Protein AF-A0A960UP20-F1 (afdb_monomer_lite)

Secondary structure (DSSP, 8-state):
-HHHHHHTS-EEE-SSSEEEEETTTTEEEEE----GGG-STTHHHHHHHHHHHHHTT-S-HHHHHHHHHHHHHHHHHT---TTSTTHHHHHHHHHHHHT-

Foldseek 3Di:
DVPCLVVVHWDWADDLKIKIAHNVVRDIDIRNNRDCLCVDPPSVVQLVVQLVVLVVVDPDSVVSNVVSVVLSSQLPVVPDRVVDPCSVVSSVVSVVVVVD

Radius of gyration: 13.84 Å; chains: 1; bounding box: 38×24×34 Å

Structure (mmCIF, N/CA/C/O backbone):
data_AF-A0A960UP20-F1
#
_entry.id   AF-A0A960UP20-F1
#
loop_
_atom_site.group_PDB
_atom_site.id
_atom_site.type_symbol
_atom_site.label_atom_id
_atom_site.label_alt_id
_atom_site.label_comp_id
_atom_site.label_asym_id
_atom_site.label_entity_id
_atom_site.label_seq_id
_atom_site.pdbx_PDB_ins_code
_atom_site.Cartn_x
_atom_site.Cartn_y
_atom_site.Cartn_z
_atom_site.occupancy
_atom_site.B_iso_or_equiv
_atom_site.auth_seq_id
_atom_site.auth_comp_id
_atom_site.auth_asym_id
_atom_site.auth_atom_id
_atom_site.pdbx_PDB_model_num
ATOM 1 N N . MET A 1 1 ? -11.183 12.620 5.826 1.00 58.38 1 MET A N 1
ATOM 2 C CA . MET A 1 1 ? -11.587 11.897 7.054 1.00 58.38 1 MET A CA 1
ATOM 3 C C . MET A 1 1 ? -12.992 11.316 6.965 1.00 58.38 1 MET A C 1
ATOM 5 O O . MET A 1 1 ? -13.153 10.181 7.382 1.00 58.38 1 MET A O 1
ATOM 9 N N . ASP A 1 2 ? -13.970 12.033 6.392 1.00 78.19 2 ASP A N 1
ATOM 10 C CA . ASP A 1 2 ? -15.385 11.617 6.397 1.00 78.19 2 ASP A CA 1
ATOM 11 C C . ASP A 1 2 ? -15.632 10.172 5.915 1.00 78.19 2 ASP A C 1
ATOM 13 O O . ASP A 1 2 ? -16.300 9.409 6.601 1.00 78.19 2 ASP A O 1
ATOM 17 N N . LEU A 1 3 ? -15.020 9.740 4.804 1.00 85.00 3 LEU A N 1
ATOM 18 C CA . LEU A 1 3 ? -15.257 8.394 4.263 1.00 85.00 3 LEU A CA 1
ATOM 19 C C . LEU A 1 3 ? -14.765 7.261 5.183 1.00 85.00 3 LEU A C 1
ATOM 21 O O . LEU A 1 3 ? -15.532 6.355 5.491 1.00 85.00 3 LEU A O 1
ATOM 25 N N . ALA A 1 4 ? -13.508 7.315 5.636 1.00 86.50 4 ALA A N 1
ATOM 26 C CA . ALA A 1 4 ? -12.919 6.276 6.486 1.00 86.50 4 ALA A CA 1
ATOM 27 C C . ALA A 1 4 ? -13.667 6.156 7.822 1.00 86.50 4 ALA A C 1
ATOM 29 O O . ALA A 1 4 ? -13.974 5.055 8.275 1.00 86.50 4 ALA A O 1
ATOM 30 N N . THR A 1 5 ? -14.015 7.294 8.434 1.00 87.06 5 THR A N 1
ATOM 31 C CA . THR A 1 5 ? -14.784 7.316 9.684 1.00 87.06 5 THR A C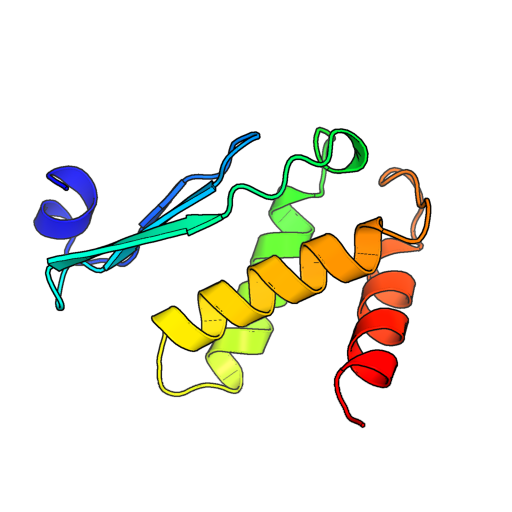A 1
ATOM 32 C C . THR A 1 5 ? -16.202 6.791 9.477 1.00 87.06 5 THR A C 1
ATOM 34 O O . THR A 1 5 ? -16.682 6.016 10.298 1.00 87.06 5 THR A O 1
ATOM 37 N N . ARG A 1 6 ? -16.874 7.148 8.377 1.00 90.94 6 ARG A N 1
ATOM 38 C CA . ARG A 1 6 ? -18.232 6.658 8.091 1.00 90.94 6 ARG A CA 1
ATOM 39 C C . ARG A 1 6 ? -18.279 5.159 7.820 1.00 90.94 6 ARG A C 1
ATOM 41 O O . ARG A 1 6 ? -19.229 4.508 8.236 1.00 90.94 6 ARG A O 1
ATOM 48 N N . LEU A 1 7 ? -17.272 4.626 7.132 1.00 93.50 7 LEU A N 1
ATOM 49 C CA . LEU A 1 7 ? -17.195 3.206 6.789 1.00 93.50 7 LEU A CA 1
ATOM 50 C C . LEU A 1 7 ? -16.519 2.351 7.868 1.00 93.50 7 LEU A C 1
ATOM 52 O O . LEU A 1 7 ? -16.501 1.132 7.732 1.00 93.50 7 LEU A O 1
ATOM 56 N N . GLN A 1 8 ? -15.974 2.972 8.923 1.00 94.31 8 GLN A N 1
ATOM 57 C CA . GLN A 1 8 ? -15.228 2.293 9.990 1.00 94.31 8 GLN A CA 1
ATOM 58 C C . GLN A 1 8 ? -14.135 1.366 9.428 1.00 94.31 8 GLN A C 1
ATOM 60 O O . GLN A 1 8 ? -13.953 0.240 9.885 1.00 94.31 8 GLN A O 1
ATOM 65 N N . CYS A 1 9 ? -13.410 1.835 8.409 1.00 94.81 9 CYS A N 1
ATOM 66 C CA . CYS A 1 9 ? -12.350 1.070 7.760 1.00 94.81 9 CYS A CA 1
ATOM 67 C C . CYS A 1 9 ? -11.128 1.933 7.432 1.00 94.81 9 CYS A C 1
ATOM 69 O O . CYS A 1 9 ? -11.226 3.149 7.240 1.00 94.81 9 CYS A O 1
ATOM 71 N N . HIS A 1 10 ? -9.961 1.292 7.347 1.00 94.81 10 HIS A N 1
ATOM 72 C CA . HIS A 1 10 ? -8.779 1.949 6.805 1.00 94.81 10 HIS A CA 1
ATOM 73 C C . HIS A 1 10 ? -8.980 2.222 5.314 1.00 94.81 10 HIS A C 1
ATOM 75 O O . HIS A 1 10 ? -9.451 1.359 4.574 1.00 94.81 10 HIS A O 1
ATOM 81 N N . VAL A 1 11 ? -8.587 3.415 4.869 1.00 95.69 11 VAL A N 1
ATOM 82 C CA . VAL A 1 11 ? -8.675 3.807 3.457 1.00 95.69 11 VAL A CA 1
ATOM 83 C C . VAL A 1 11 ? -7.293 4.193 2.963 1.00 95.69 11 VAL A C 1
ATOM 85 O O . VAL A 1 11 ? -6.689 5.120 3.496 1.00 95.69 11 VAL A O 1
ATOM 88 N N . LEU A 1 12 ? -6.805 3.500 1.935 1.00 95.44 12 LEU A N 1
ATOM 89 C CA . LEU A 1 12 ? -5.588 3.857 1.213 1.00 95.44 12 LEU A CA 1
ATOM 90 C C . LEU A 1 12 ? -5.968 4.449 -0.149 1.00 95.44 12 LEU A C 1
ATOM 92 O O . LEU A 1 12 ? -6.339 3.730 -1.076 1.00 95.44 12 LEU A O 1
ATOM 96 N N . TYR A 1 13 ? -5.881 5.770 -0.270 1.00 94.31 13 TYR A N 1
ATOM 97 C CA . TYR A 1 13 ? -6.040 6.474 -1.536 1.00 94.31 13 TYR A CA 1
ATOM 98 C C . TYR A 1 13 ? -4.741 6.402 -2.328 1.00 94.31 13 TYR A C 1
ATOM 100 O O . TYR A 1 13 ? -3.748 7.022 -1.949 1.00 94.31 13 TYR A O 1
ATOM 108 N N . LYS A 1 14 ? -4.764 5.675 -3.446 1.00 91.31 14 LYS A N 1
ATOM 109 C CA . LYS A 1 14 ? -3.657 5.662 -4.402 1.00 91.31 14 LYS A CA 1
ATOM 110 C C . LYS A 1 14 ? -3.702 6.877 -5.319 1.00 91.31 14 LYS A C 1
ATOM 112 O O . LYS A 1 14 ? -4.726 7.155 -5.939 1.00 91.31 14 LYS A O 1
ATOM 117 N N . SER A 1 15 ? -2.558 7.530 -5.452 1.00 90.94 15 SER A N 1
ATOM 118 C CA . SER A 1 15 ? -2.269 8.557 -6.455 1.00 90.94 15 SER A CA 1
ATOM 119 C C . SER A 1 15 ? -0.744 8.685 -6.589 1.00 90.94 15 SER A C 1
ATOM 121 O O . SER A 1 15 ? -0.007 7.906 -5.982 1.00 90.94 15 SER A O 1
ATOM 123 N N . SER A 1 16 ? -0.258 9.679 -7.335 1.00 88.50 16 SER A N 1
ATOM 124 C CA . SER A 1 16 ? 1.162 10.067 -7.341 1.00 88.50 16 SER A CA 1
ATOM 125 C C . SER A 1 16 ? 1.694 10.392 -5.938 1.00 88.50 16 SER A C 1
ATOM 127 O O . SER A 1 16 ? 2.879 10.216 -5.674 1.00 88.50 16 SER A O 1
ATOM 129 N N . ILE A 1 17 ? 0.805 10.822 -5.039 1.00 90.88 17 ILE A N 1
ATOM 130 C CA . ILE A 1 17 ? 1.014 10.898 -3.593 1.00 90.88 17 ILE A CA 1
ATOM 131 C C . ILE A 1 17 ? -0.102 10.086 -2.945 1.00 90.88 17 ILE A C 1
ATOM 133 O O . ILE A 1 17 ? -1.276 10.452 -3.045 1.00 90.88 17 ILE A O 1
ATOM 137 N N . SER A 1 18 ? 0.250 8.977 -2.302 1.00 93.94 18 SER A N 1
ATOM 138 C CA . SER A 1 18 ? -0.749 8.110 -1.673 1.00 93.94 18 SER A CA 1
ATOM 139 C C . SER A 1 18 ? -1.050 8.559 -0.244 1.00 93.94 18 SER A C 1
ATOM 141 O O . SER A 1 18 ? -0.172 9.065 0.456 1.00 93.94 18 SER A O 1
ATOM 143 N N . ILE A 1 19 ? -2.298 8.384 0.192 1.00 95.56 19 ILE A N 1
ATOM 144 C CA . ILE A 1 19 ? -2.764 8.802 1.522 1.00 95.56 19 ILE A CA 1
ATOM 145 C C . ILE A 1 19 ? -3.438 7.624 2.209 1.00 95.56 19 ILE A C 1
ATOM 147 O O . ILE A 1 19 ? -4.418 7.084 1.697 1.00 95.56 19 ILE A O 1
ATOM 151 N N . HIS A 1 20 ? -2.958 7.265 3.394 1.00 95.19 20 HIS A N 1
ATOM 152 C CA . HIS A 1 20 ? -3.613 6.294 4.264 1.00 95.19 20 HIS A CA 1
ATOM 153 C C . HIS A 1 20 ? -4.355 7.008 5.387 1.00 95.19 20 HIS A C 1
ATOM 155 O O . HIS A 1 20 ? -3.799 7.875 6.053 1.00 95.19 20 HIS A O 1
ATOM 161 N N . LEU A 1 21 ? -5.615 6.638 5.593 1.00 95.69 21 LEU A N 1
ATOM 162 C CA . LEU A 1 21 ? -6.465 7.120 6.672 1.00 95.69 21 LEU A CA 1
ATOM 163 C C . LEU A 1 21 ? -6.782 5.976 7.640 1.00 95.69 21 LEU A C 1
ATOM 165 O O . LEU A 1 21 ? -7.311 4.942 7.223 1.00 95.69 21 LEU A O 1
ATOM 169 N N . ASP A 1 22 ? -6.524 6.198 8.927 1.00 94.56 22 ASP A N 1
ATOM 170 C CA . ASP A 1 22 ? -6.953 5.333 10.030 1.00 94.56 22 ASP A CA 1
ATOM 171 C C . ASP A 1 22 ? -8.119 6.002 10.776 1.00 94.56 22 ASP A C 1
ATOM 173 O O . ASP A 1 22 ? -7.935 7.046 11.421 1.00 94.56 22 ASP A O 1
ATOM 177 N N . PRO A 1 23 ? -9.336 5.432 10.691 1.00 93.62 23 PRO A N 1
ATOM 178 C CA . PRO A 1 23 ? -10.510 6.014 11.326 1.00 93.62 23 PRO A CA 1
ATOM 179 C C . PRO A 1 23 ? -10.536 5.821 12.844 1.00 93.62 23 PRO A C 1
ATOM 181 O O . PRO A 1 23 ? -11.223 6.582 13.525 1.00 93.62 23 PRO A O 1
ATOM 184 N N . PHE A 1 24 ? -9.804 4.840 13.374 1.00 92.44 24 PHE A N 1
ATOM 185 C CA . PHE A 1 24 ? -9.815 4.458 14.784 1.00 92.44 24 PHE A CA 1
ATOM 186 C C . PHE A 1 24 ? -8.865 5.338 15.591 1.00 92.44 24 PHE A C 1
ATOM 188 O O . PHE A 1 24 ? -9.240 5.866 16.638 1.00 92.44 24 PHE A O 1
ATOM 195 N N . ARG A 1 25 ? -7.653 5.568 15.070 1.00 91.81 25 ARG A N 1
ATOM 196 C CA . ARG A 1 25 ? -6.671 6.481 15.682 1.00 91.81 25 ARG A CA 1
ATOM 197 C C . ARG A 1 25 ? -6.867 7.936 15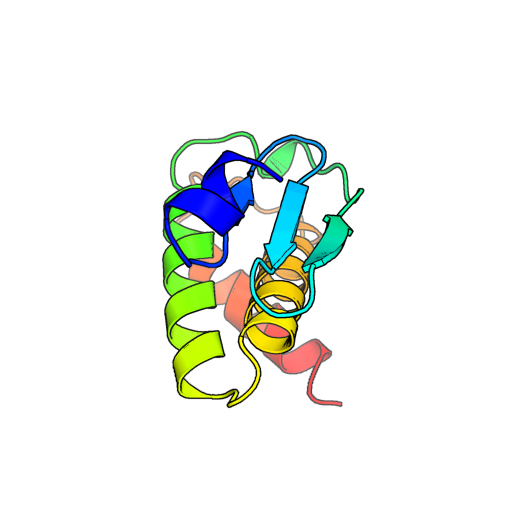.259 1.00 91.81 25 ARG A C 1
ATOM 199 O O . ARG A 1 25 ? -6.222 8.820 15.816 1.00 91.81 25 ARG A O 1
ATOM 206 N N . ARG A 1 26 ? -7.756 8.196 14.290 1.00 89.56 26 ARG A N 1
ATOM 207 C CA . ARG A 1 26 ? -7.965 9.516 13.670 1.00 89.56 26 ARG A CA 1
ATOM 208 C C . ARG A 1 26 ? -6.650 10.092 13.132 1.00 89.56 26 ARG A C 1
ATOM 210 O O . ARG A 1 26 ? -6.354 11.272 13.310 1.00 89.56 26 ARG A O 1
ATOM 217 N N . GLN A 1 27 ? -5.874 9.242 12.472 1.00 92.00 27 GLN A N 1
ATOM 218 C CA . GLN A 1 27 ? -4.566 9.577 11.918 1.00 92.00 27 GLN A CA 1
ATOM 219 C C . GLN A 1 27 ? -4.574 9.459 10.396 1.00 92.00 27 GLN A C 1
ATOM 221 O O . GLN A 1 27 ? -5.407 8.769 9.803 1.00 92.00 27 GLN A O 1
ATOM 226 N N . ALA A 1 28 ? -3.645 10.176 9.772 1.00 93.19 28 ALA A N 1
ATOM 227 C CA . ALA A 1 28 ? -3.390 10.096 8.349 1.00 93.19 28 ALA A CA 1
ATOM 228 C C . ALA A 1 28 ? -1.883 10.038 8.104 1.00 93.19 28 ALA A C 1
ATOM 230 O O . ALA A 1 28 ? -1.130 10.801 8.711 1.00 93.19 28 ALA A O 1
ATOM 231 N N . TRP A 1 29 ? -1.471 9.169 7.187 1.00 94.50 29 TRP A N 1
ATOM 232 C CA . TRP A 1 29 ? -0.102 9.090 6.692 1.00 94.50 29 TRP A CA 1
ATOM 233 C C . TRP A 1 29 ? -0.081 9.476 5.223 1.00 94.50 29 TRP A C 1
ATOM 235 O O . TRP A 1 29 ? -0.993 9.152 4.457 1.00 94.50 29 TRP A O 1
ATOM 245 N N . VAL A 1 30 ? 0.975 10.184 4.845 1.00 93.69 30 VAL A N 1
ATOM 246 C CA . VAL A 1 30 ? 1.228 10.597 3.470 1.00 93.69 30 VAL A CA 1
ATOM 247 C C . VAL A 1 30 ? 2.453 9.843 2.988 1.00 93.69 30 VAL A C 1
ATOM 249 O O . VAL A 1 30 ? 3.478 9.839 3.666 1.00 93.69 30 VAL A O 1
ATOM 252 N N . TYR A 1 31 ? 2.344 9.248 1.806 1.00 92.38 31 TYR A N 1
ATOM 253 C CA . TYR A 1 31 ? 3.440 8.588 1.108 1.00 92.38 31 TYR A CA 1
ATOM 254 C C . TYR A 1 31 ? 3.802 9.438 -0.118 1.00 92.38 31 TYR A C 1
ATOM 256 O O . TYR A 1 31 ? 3.214 9.257 -1.189 1.00 92.38 31 TYR A O 1
ATOM 264 N N . PRO A 1 32 ? 4.721 10.416 0.022 1.00 87.44 32 PRO A N 1
ATOM 265 C CA . PRO A 1 32 ? 5.077 11.365 -1.033 1.00 87.44 32 PRO A CA 1
ATOM 266 C C . PRO A 1 32 ? 6.125 10.800 -2.008 1.00 87.44 32 PRO A C 1
ATOM 268 O O . PRO A 1 32 ? 6.945 11.539 -2.550 1.00 87.44 32 PRO A O 1
ATOM 271 N N . TRP A 1 33 ? 6.137 9.483 -2.213 1.00 86.56 33 TRP A N 1
ATOM 272 C CA . TRP A 1 33 ? 7.106 8.801 -3.066 1.00 86.56 33 TRP A CA 1
ATOM 273 C C . TRP A 1 33 ? 6.622 8.807 -4.512 1.00 86.56 33 TRP A C 1
ATOM 275 O O . TRP A 1 33 ? 5.996 7.867 -4.989 1.00 86.56 33 TRP A O 1
ATOM 285 N N . ILE A 1 34 ? 6.884 9.899 -5.222 1.00 84.12 34 ILE A N 1
ATOM 286 C CA . ILE A 1 34 ? 6.476 10.020 -6.622 1.00 84.12 34 ILE A CA 1
ATOM 287 C C . ILE A 1 34 ? 7.292 9.034 -7.463 1.00 84.12 34 ILE A C 1
ATOM 289 O O . ILE A 1 34 ? 8.508 9.166 -7.575 1.00 84.12 34 ILE A O 1
ATOM 293 N N . ASN A 1 35 ? 6.613 8.071 -8.088 1.00 85.12 35 ASN A N 1
ATOM 294 C CA . ASN A 1 35 ? 7.231 7.155 -9.040 1.00 85.12 35 ASN A CA 1
ATOM 295 C C . ASN A 1 35 ? 6.326 6.939 -10.269 1.00 85.12 35 ASN A C 1
ATOM 297 O O . ASN A 1 35 ? 5.381 6.147 -10.206 1.00 85.12 35 ASN A O 1
ATOM 301 N N . PRO A 1 36 ? 6.599 7.615 -11.400 1.00 86.31 36 PRO A N 1
ATOM 302 C CA . PRO A 1 36 ? 5.810 7.470 -12.621 1.00 86.31 36 PRO A CA 1
ATOM 303 C C . PRO A 1 36 ? 5.791 6.046 -13.189 1.00 86.31 36 PRO A C 1
ATOM 305 O O . PRO A 1 36 ? 4.831 5.700 -13.874 1.00 86.31 36 PRO A O 1
ATOM 308 N N . SER A 1 37 ? 6.788 5.199 -12.885 1.00 83.38 37 SER A N 1
ATOM 309 C CA . SER A 1 37 ? 6.809 3.810 -13.374 1.00 83.38 37 SER A CA 1
ATOM 310 C C . SER A 1 37 ? 5.682 2.948 -12.795 1.00 83.38 37 SER A C 1
ATOM 312 O O . SER A 1 37 ? 5.348 1.918 -13.370 1.00 83.38 37 SER A O 1
ATOM 314 N N . LEU A 1 38 ? 5.035 3.390 -11.709 1.00 86.50 38 LEU A N 1
ATOM 315 C CA . LEU A 1 38 ? 3.851 2.748 -11.129 1.00 86.50 38 LEU A CA 1
ATOM 316 C C . LEU A 1 38 ? 2.528 3.175 -11.794 1.00 86.50 38 LEU A C 1
ATOM 318 O O . LEU A 1 38 ? 1.483 2.592 -11.489 1.00 86.50 38 LEU A O 1
ATOM 322 N N . SER A 1 39 ? 2.541 4.171 -12.688 1.00 87.12 39 SER A N 1
ATOM 323 C CA . SER A 1 39 ? 1.341 4.730 -13.334 1.00 87.12 39 SER A CA 1
ATOM 324 C C . SER A 1 39 ? 0.899 3.917 -14.555 1.00 87.12 39 SER A C 1
ATOM 326 O O . SER A 1 39 ? 0.875 4.397 -15.687 1.00 87.12 39 SER A O 1
ATOM 328 N N . VAL A 1 40 ? 0.551 2.665 -14.306 1.00 85.25 40 VAL A N 1
ATOM 329 C CA . VAL A 1 40 ? 0.343 1.609 -15.305 1.00 85.25 40 VAL A CA 1
ATOM 330 C C . VAL A 1 40 ? -0.769 0.657 -14.865 1.00 85.25 40 VAL A C 1
ATOM 332 O O . VAL A 1 40 ? -1.143 0.614 -13.689 1.00 85.25 40 VAL A O 1
ATOM 335 N N . ALA A 1 41 ? -1.284 -0.151 -15.788 1.00 84.19 41 ALA A N 1
ATOM 336 C CA . ALA A 1 41 ? -2.200 -1.225 -15.423 1.00 84.19 41 ALA A CA 1
ATOM 337 C C . ALA A 1 41 ? -1.486 -2.283 -14.557 1.00 84.19 41 ALA A C 1
ATOM 339 O O . ALA A 1 41 ? -0.297 -2.538 -14.727 1.00 84.19 41 ALA A O 1
ATOM 340 N N . GLY A 1 42 ? -2.203 -2.887 -13.606 1.00 86.94 42 GLY A N 1
ATOM 341 C CA . GLY A 1 42 ? -1.696 -3.988 -12.774 1.00 86.94 42 GLY A CA 1
ATOM 342 C C . GLY A 1 42 ? -0.882 -3.589 -11.535 1.00 86.94 42 GLY A C 1
ATOM 343 O O . GLY A 1 42 ? -0.822 -4.365 -10.580 1.00 86.94 42 GLY A O 1
ATOM 344 N N . SER A 1 43 ? -0.330 -2.370 -11.451 1.00 89.00 43 SER A N 1
ATOM 345 C CA . SER A 1 43 ? 0.400 -1.925 -10.243 1.00 89.00 43 SER A CA 1
ATOM 346 C C . SER A 1 43 ? -0.495 -1.877 -8.998 1.00 89.00 43 SER A C 1
ATOM 348 O O . SER A 1 43 ? -0.055 -2.143 -7.880 1.00 89.00 43 SER A O 1
ATOM 350 N N . GLY A 1 44 ? -1.787 -1.588 -9.191 1.00 91.12 44 GLY A N 1
ATOM 351 C CA . GLY A 1 44 ? -2.797 -1.673 -8.141 1.00 91.12 44 GLY A CA 1
ATOM 352 C C . GLY A 1 44 ? -3.052 -3.090 -7.645 1.00 91.12 44 GLY A C 1
ATOM 353 O O . GLY A 1 44 ? -3.176 -3.278 -6.438 1.00 91.12 44 GLY A O 1
ATOM 354 N N . ASP A 1 45 ? -3.086 -4.061 -8.553 1.00 92.19 45 ASP A N 1
ATOM 355 C CA . ASP A 1 45 ? -3.308 -5.467 -8.214 1.00 92.19 45 ASP A CA 1
ATOM 356 C C . ASP A 1 45 ? -2.094 -6.036 -7.473 1.00 92.19 45 ASP A C 1
ATOM 358 O O . ASP A 1 45 ? -2.245 -6.730 -6.466 1.00 92.19 45 ASP A O 1
ATOM 362 N N . CYS A 1 46 ? -0.884 -5.648 -7.893 1.00 90.94 46 CYS A N 1
ATOM 363 C CA . CYS A 1 46 ? 0.350 -5.965 -7.175 1.00 90.94 46 CYS A CA 1
ATOM 364 C C . CYS A 1 46 ? 0.318 -5.410 -5.747 1.00 90.94 46 CYS A C 1
ATOM 366 O O . CYS A 1 46 ? 0.563 -6.154 -4.798 1.00 90.94 46 CYS A O 1
ATOM 368 N N . LEU A 1 47 ? -0.042 -4.131 -5.575 1.00 92.94 47 LEU A N 1
ATOM 369 C CA . LEU A 1 47 ? -0.176 -3.540 -4.242 1.00 92.94 47 LEU A CA 1
ATOM 370 C C . LEU A 1 47 ? -1.215 -4.283 -3.394 1.00 92.94 47 LEU A C 1
ATOM 372 O O . LEU A 1 47 ? -0.962 -4.528 -2.218 1.00 92.94 47 LEU A O 1
ATOM 376 N N . ALA A 1 48 ? -2.360 -4.663 -3.967 1.00 93.56 48 ALA A N 1
ATOM 377 C CA . ALA A 1 48 ? -3.391 -5.413 -3.251 1.00 93.56 48 ALA A CA 1
ATOM 378 C C . ALA A 1 48 ? -2.878 -6.784 -2.773 1.00 93.56 48 ALA A C 1
ATOM 380 O O . ALA A 1 48 ? -3.112 -7.160 -1.622 1.00 93.56 48 ALA A O 1
ATOM 381 N N . GLY A 1 49 ? -2.123 -7.499 -3.614 1.00 93.69 49 GLY A N 1
ATOM 382 C CA . GLY A 1 49 ? -1.484 -8.764 -3.245 1.00 93.69 49 GLY A CA 1
ATOM 383 C C . GLY A 1 49 ? -0.436 -8.604 -2.139 1.00 93.69 49 GLY A C 1
ATOM 384 O O . GLY A 1 49 ? -0.447 -9.359 -1.164 1.00 93.69 49 GLY A O 1
ATOM 385 N N . ILE A 1 50 ? 0.429 -7.588 -2.245 1.00 93.25 50 ILE A N 1
ATOM 386 C CA . ILE A 1 50 ? 1.423 -7.271 -1.209 1.00 93.25 50 ILE A CA 1
ATOM 387 C C . ILE A 1 50 ? 0.721 -6.917 0.108 1.00 93.25 50 ILE A C 1
ATOM 389 O O . ILE A 1 50 ? 1.088 -7.450 1.151 1.00 93.25 50 ILE A O 1
ATOM 393 N N . LEU A 1 51 ? -0.308 -6.066 0.068 1.00 94.75 51 LEU A N 1
ATOM 394 C CA . LEU A 1 51 ? -1.096 -5.672 1.239 1.00 94.75 51 LEU A CA 1
ATOM 395 C C . LEU A 1 51 ? -1.718 -6.879 1.935 1.00 94.75 51 LEU A C 1
ATOM 397 O O . LEU A 1 51 ? -1.583 -7.007 3.150 1.00 94.75 51 LEU A O 1
ATOM 401 N N . ALA A 1 52 ? -2.357 -7.778 1.183 1.00 94.19 52 ALA A N 1
ATOM 402 C CA . ALA A 1 52 ? -2.936 -8.995 1.742 1.00 94.19 52 ALA A CA 1
ATOM 403 C C . ALA A 1 52 ? -1.867 -9.833 2.462 1.00 94.19 52 ALA A C 1
ATOM 405 O O . ALA A 1 52 ? -2.055 -10.234 3.610 1.00 94.19 52 ALA A O 1
ATOM 406 N N . ALA A 1 53 ? -0.705 -10.021 1.832 1.00 93.56 53 ALA A N 1
ATOM 407 C CA . ALA A 1 53 ? 0.399 -10.764 2.428 1.00 93.56 53 ALA A CA 1
ATOM 408 C C . ALA A 1 53 ? 1.002 -10.061 3.663 1.00 93.56 53 ALA A C 1
ATOM 410 O O . ALA A 1 53 ? 1.380 -10.726 4.630 1.00 93.56 53 ALA A O 1
ATOM 411 N N . SER A 1 54 ? 1.091 -8.729 3.655 1.00 93.12 54 SER A N 1
ATOM 412 C CA . SER A 1 54 ? 1.560 -7.925 4.791 1.00 93.12 54 SER A CA 1
ATOM 413 C C . SER A 1 54 ? 0.585 -7.963 5.967 1.00 93.12 54 SER A C 1
ATOM 415 O O . SER A 1 54 ? 1.032 -8.052 7.109 1.00 93.12 54 SER A O 1
ATOM 417 N N . LEU A 1 55 ? -0.726 -7.951 5.711 1.00 93.81 55 LEU A N 1
ATOM 418 C CA . LEU A 1 55 ? -1.767 -8.066 6.741 1.00 93.81 55 LEU A CA 1
ATOM 419 C C . LEU A 1 55 ? -1.780 -9.448 7.400 1.00 93.81 55 LEU A C 1
ATOM 421 O O . LEU A 1 55 ? -2.015 -9.548 8.597 1.00 93.81 55 LEU A O 1
ATOM 425 N N . CYS A 1 56 ? -1.464 -10.513 6.660 1.00 93.19 56 CYS A N 1
ATOM 426 C CA . CYS A 1 56 ? -1.305 -11.843 7.255 1.00 93.19 56 CYS A CA 1
ATOM 427 C C . CYS A 1 56 ? -0.113 -11.939 8.224 1.00 93.19 56 CYS A C 1
ATOM 429 O O . CYS A 1 56 ? -0.070 -12.858 9.039 1.00 93.19 56 CYS A O 1
ATOM 431 N N . ARG A 1 57 ? 0.867 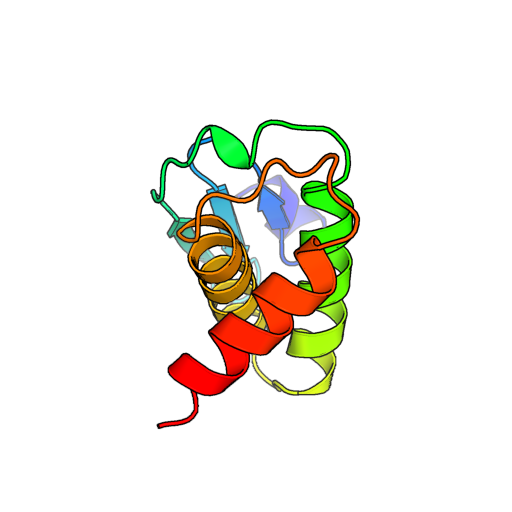-11.031 8.121 1.00 88.00 57 ARG A N 1
ATOM 432 C CA . ARG A 1 57 ? 2.106 -11.046 8.917 1.00 88.00 57 ARG A CA 1
ATOM 433 C C . ARG A 1 57 ? 2.143 -10.013 10.041 1.00 88.00 57 ARG A C 1
ATOM 435 O O . ARG A 1 57 ? 2.946 -10.163 10.955 1.00 88.00 57 ARG A O 1
ATOM 442 N N . ASN A 1 58 ? 1.298 -8.987 9.986 1.00 84.06 58 ASN A N 1
ATOM 443 C CA . ASN A 1 58 ? 1.304 -7.877 10.932 1.00 84.06 58 ASN A CA 1
ATOM 444 C C . ASN A 1 58 ? -0.028 -7.778 11.676 1.00 84.06 58 ASN A C 1
ATOM 446 O O . ASN A 1 58 ? -1.091 -7.795 11.064 1.00 84.06 58 ASN A O 1
ATOM 450 N N . SER A 1 59 ? 0.033 -7.587 12.994 1.00 84.50 59 SER A N 1
ATOM 451 C CA . SER A 1 59 ? -1.151 -7.293 13.810 1.00 84.50 59 SER A CA 1
ATOM 452 C C . SER A 1 59 ? -1.581 -5.821 13.745 1.00 84.50 59 SER A C 1
ATOM 454 O O . SER A 1 59 ? -2.726 -5.512 14.062 1.00 84.50 59 SER A O 1
ATOM 456 N N . ASP A 1 60 ? -0.683 -4.908 13.350 1.00 92.44 60 ASP A N 1
ATOM 457 C CA . ASP A 1 60 ? -1.005 -3.493 13.120 1.00 92.44 60 ASP A CA 1
ATOM 458 C C . ASP A 1 60 ? -1.241 -3.240 11.620 1.00 92.44 60 ASP A C 1
ATOM 460 O O . ASP A 1 60 ? -0.334 -3.372 10.794 1.00 92.44 60 ASP A O 1
ATOM 464 N N . VAL A 1 61 ? -2.474 -2.859 11.273 1.00 94.50 61 VAL A N 1
ATOM 465 C CA . VAL A 1 61 ? -2.908 -2.571 9.896 1.00 94.50 61 VAL A CA 1
ATOM 466 C C . VAL A 1 61 ? -2.138 -1.397 9.290 1.00 94.50 61 VAL A C 1
ATOM 468 O O . VAL A 1 61 ? -1.798 -1.429 8.108 1.00 94.50 61 VAL A O 1
ATOM 471 N N . SER A 1 62 ? -1.828 -0.373 10.083 1.00 93.81 62 SER A N 1
ATOM 472 C CA . SER A 1 62 ? -1.093 0.803 9.614 1.00 93.81 62 SER A CA 1
ATOM 473 C C . SER A 1 62 ? 0.356 0.451 9.290 1.00 93.81 62 SER A C 1
ATOM 475 O O . SER A 1 62 ? 0.873 0.879 8.259 1.00 93.81 62 SER A O 1
ATOM 477 N N . ALA A 1 63 ? 0.980 -0.403 10.108 1.00 91.75 63 ALA A N 1
ATOM 478 C CA . ALA A 1 63 ? 2.303 -0.947 9.807 1.00 91.75 63 ALA A CA 1
ATOM 479 C C . ALA A 1 63 ? 2.273 -1.813 8.536 1.00 91.75 63 ALA A C 1
ATOM 481 O O . ALA A 1 63 ? 3.107 -1.634 7.653 1.00 91.75 63 ALA A O 1
ATOM 482 N N . ALA A 1 64 ? 1.265 -2.680 8.388 1.00 94.38 64 ALA A N 1
ATOM 483 C CA . ALA A 1 64 ? 1.111 -3.523 7.202 1.00 94.38 64 ALA A CA 1
ATOM 484 C C . ALA A 1 64 ? 0.992 -2.706 5.904 1.00 94.38 64 ALA A C 1
ATOM 486 O O . ALA A 1 64 ? 1.591 -3.065 4.886 1.00 94.38 64 ALA A O 1
ATOM 487 N N . ILE A 1 65 ? 0.231 -1.607 5.942 1.00 95.12 65 ILE A N 1
ATOM 488 C CA . ILE A 1 65 ? 0.068 -0.689 4.810 1.00 95.12 65 ILE A CA 1
ATOM 489 C C . ILE A 1 65 ? 1.381 0.033 4.503 1.00 95.12 65 ILE A C 1
ATOM 491 O O . ILE A 1 65 ? 1.772 0.083 3.338 1.00 95.12 65 ILE A O 1
ATOM 495 N N . ALA A 1 66 ? 2.083 0.539 5.522 1.00 92.31 66 ALA A N 1
ATOM 496 C CA . ALA A 1 66 ? 3.379 1.188 5.338 1.00 92.31 66 ALA A CA 1
ATOM 497 C C . ALA A 1 66 ? 4.397 0.243 4.679 1.00 92.31 66 ALA A C 1
ATOM 499 O O . ALA A 1 66 ? 4.951 0.588 3.637 1.00 92.31 66 ALA A O 1
ATOM 500 N N . THR A 1 67 ? 4.545 -0.983 5.193 1.00 90.88 67 THR A N 1
ATOM 501 C CA . THR A 1 67 ? 5.435 -2.000 4.609 1.00 90.88 67 THR A CA 1
ATOM 502 C C . THR A 1 67 ? 5.050 -2.347 3.172 1.00 90.88 67 THR A C 1
ATOM 504 O O . THR A 1 67 ? 5.918 -2.517 2.319 1.00 90.88 67 THR A O 1
ATOM 507 N N . ALA A 1 68 ? 3.752 -2.451 2.868 1.00 93.19 68 ALA A N 1
ATOM 508 C CA . ALA A 1 68 ? 3.308 -2.747 1.509 1.00 93.19 68 ALA A CA 1
ATOM 509 C C . ALA A 1 68 ? 3.649 -1.623 0.520 1.00 93.19 68 ALA A C 1
ATOM 511 O O . ALA A 1 68 ? 4.064 -1.902 -0.606 1.00 93.19 68 ALA A O 1
ATOM 512 N N . MET A 1 69 ? 3.499 -0.366 0.946 1.00 91.88 69 MET A N 1
ATOM 513 C CA . MET A 1 69 ? 3.892 0.795 0.152 1.00 91.88 69 MET A CA 1
ATOM 514 C C . MET A 1 69 ? 5.409 0.822 -0.062 1.00 91.88 69 MET A C 1
ATOM 516 O O . MET A 1 69 ? 5.854 0.921 -1.203 1.00 91.88 69 MET A O 1
ATOM 520 N N . GLU A 1 70 ? 6.202 0.668 1.000 1.00 89.25 70 GLU A N 1
ATOM 521 C CA . GLU A 1 70 ? 7.669 0.623 0.913 1.00 89.25 70 GLU A CA 1
ATOM 522 C C . GLU A 1 70 ? 8.143 -0.463 -0.053 1.00 89.25 70 GLU A C 1
ATOM 524 O O . GLU A 1 70 ? 8.945 -0.189 -0.945 1.00 89.25 70 GLU A O 1
ATOM 529 N N . LEU A 1 71 ? 7.587 -1.672 0.054 1.00 88.38 71 LEU A N 1
ATOM 530 C CA . LEU A 1 71 ? 7.979 -2.795 -0.790 1.00 88.38 71 LEU A CA 1
ATOM 531 C C . LEU A 1 71 ? 7.619 -2.583 -2.264 1.00 88.38 71 LEU A C 1
ATOM 533 O O . LEU A 1 71 ? 8.424 -2.896 -3.140 1.00 88.38 71 LEU A O 1
ATOM 537 N N . LEU A 1 72 ? 6.437 -2.030 -2.555 1.00 89.19 72 LEU A N 1
ATOM 538 C CA . LEU A 1 72 ? 6.042 -1.699 -3.927 1.00 89.19 72 LEU A CA 1
ATOM 539 C C . LEU A 1 72 ? 6.996 -0.663 -4.547 1.00 89.19 72 LEU A C 1
ATOM 541 O O . LEU A 1 72 ? 7.388 -0.782 -5.711 1.00 89.19 72 LEU A O 1
ATOM 545 N N . HIS A 1 73 ? 7.371 0.356 -3.773 1.00 86.38 73 HIS A N 1
ATOM 546 C CA . HIS A 1 73 ? 8.293 1.394 -4.228 1.00 86.38 73 HIS A CA 1
ATOM 547 C C . HIS A 1 73 ? 9.722 0.865 -4.396 1.00 86.38 73 HIS A C 1
ATOM 549 O O . HIS A 1 73 ? 10.349 1.153 -5.413 1.00 86.38 73 HIS A O 1
ATOM 555 N N . ALA A 1 74 ? 10.210 0.040 -3.469 1.00 82.81 74 ALA A N 1
ATOM 556 C CA . ALA A 1 74 ? 11.516 -0.606 -3.578 1.00 82.81 74 ALA A CA 1
ATOM 557 C C . ALA A 1 74 ? 11.593 -1.515 -4.816 1.00 82.81 74 ALA A C 1
ATOM 559 O O . ALA A 1 74 ? 12.510 -1.379 -5.622 1.00 82.81 74 ALA A O 1
ATOM 560 N N . ALA A 1 75 ? 10.569 -2.344 -5.047 1.00 78.25 75 ALA A N 1
ATOM 561 C CA . ALA 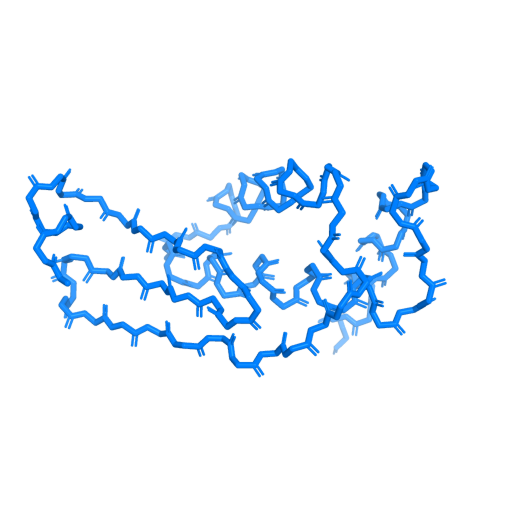A 1 75 ? 10.485 -3.234 -6.208 1.00 78.25 75 ALA A CA 1
ATOM 562 C C . ALA A 1 75 ? 10.451 -2.489 -7.559 1.00 78.25 75 ALA A C 1
ATOM 564 O O . ALA A 1 75 ? 10.760 -3.070 -8.597 1.00 78.25 75 ALA A O 1
ATOM 565 N N . THR A 1 76 ? 10.085 -1.203 -7.568 1.00 74.50 76 THR A N 1
ATOM 566 C CA . THR A 1 76 ? 10.048 -0.373 -8.784 1.00 74.50 76 THR A CA 1
ATOM 567 C C . THR A 1 76 ? 11.214 0.594 -8.930 1.00 74.50 76 THR A C 1
ATOM 569 O O . THR A 1 76 ? 11.405 1.131 -10.025 1.00 74.50 76 THR A O 1
ATOM 572 N N . GLY A 1 77 ? 12.026 0.777 -7.883 1.00 61.97 77 GLY A N 1
ATOM 573 C CA . GLY A 1 77 ? 13.308 1.480 -7.963 1.00 61.97 77 GLY A CA 1
ATOM 574 C C . GLY A 1 77 ? 14.302 0.785 -8.902 1.00 61.97 77 GLY A C 1
ATOM 575 O O . GLY A 1 77 ? 15.176 1.438 -9.467 1.00 61.97 77 GLY A O 1
ATOM 576 N N . SER A 1 78 ? 14.112 -0.513 -9.151 1.00 55.12 78 SER A N 1
ATOM 577 C CA . SER A 1 78 ? 14.988 -1.363 -9.965 1.00 55.12 78 SER A CA 1
ATOM 578 C C . SER A 1 78 ? 14.749 -1.302 -11.489 1.00 55.12 78 SER A C 1
ATOM 580 O O . SER A 1 78 ? 15.228 -2.181 -12.193 1.00 55.12 78 SER A O 1
ATOM 582 N N . LEU A 1 79 ? 14.065 -0.279 -12.033 1.00 50.25 79 LEU A N 1
ATOM 583 C CA . LEU A 1 79 ? 13.811 -0.115 -13.486 1.00 50.25 79 LEU A CA 1
ATOM 584 C C . LEU A 1 79 ? 13.113 -1.329 -14.124 1.00 50.25 79 LEU A C 1
ATOM 586 O O . LEU A 1 79 ? 13.653 -1.994 -15.005 1.00 50.25 79 LEU A O 1
ATOM 590 N N . ILE A 1 80 ? 11.878 -1.610 -13.715 1.00 50.28 80 ILE A N 1
ATOM 591 C CA . ILE A 1 80 ? 11.089 -2.676 -14.335 1.00 50.28 80 ILE A CA 1
ATOM 592 C C . ILE A 1 80 ? 9.774 -2.089 -14.836 1.00 50.28 80 ILE A C 1
ATOM 594 O O . ILE A 1 80 ? 8.937 -1.631 -14.059 1.00 50.28 80 ILE A O 1
ATOM 598 N N . HIS A 1 81 ? 9.609 -2.078 -16.162 1.00 45.72 81 HIS A N 1
ATOM 599 C CA . HIS A 1 81 ? 8.339 -1.732 -16.784 1.00 45.72 81 HIS A CA 1
ATOM 600 C C . HIS A 1 81 ? 7.295 -2.783 -16.341 1.00 45.72 81 HIS A C 1
ATOM 602 O O . HIS A 1 81 ? 7.539 -3.981 -16.485 1.00 45.72 81 HIS A O 1
ATOM 608 N N . PRO A 1 82 ? 6.141 -2.382 -15.803 1.00 44.00 82 PRO A N 1
ATOM 609 C CA . PRO A 1 82 ? 5.134 -3.267 -15.194 1.00 44.00 82 PRO A CA 1
ATOM 610 C C . PRO A 1 82 ? 4.326 -4.119 -16.181 1.00 44.00 82 PRO A C 1
ATOM 612 O O . PRO A 1 82 ? 3.527 -4.947 -15.762 1.00 44.00 82 PRO A O 1
ATOM 615 N N . GLU A 1 83 ? 4.564 -3.974 -17.485 1.00 46.12 83 GLU A N 1
ATOM 616 C CA . GLU A 1 83 ? 4.153 -4.988 -18.469 1.00 46.12 83 GLU A CA 1
ATOM 617 C C . GLU A 1 83 ? 5.043 -6.238 -18.431 1.00 46.12 83 GLU A C 1
ATOM 619 O O . GLU A 1 83 ? 4.714 -7.264 -19.023 1.00 46.12 83 GLU A O 1
ATOM 624 N N . SER A 1 84 ? 6.177 -6.183 -17.732 1.00 49.53 84 SER A N 1
ATOM 625 C CA . SER A 1 84 ? 7.007 -7.358 -17.536 1.00 4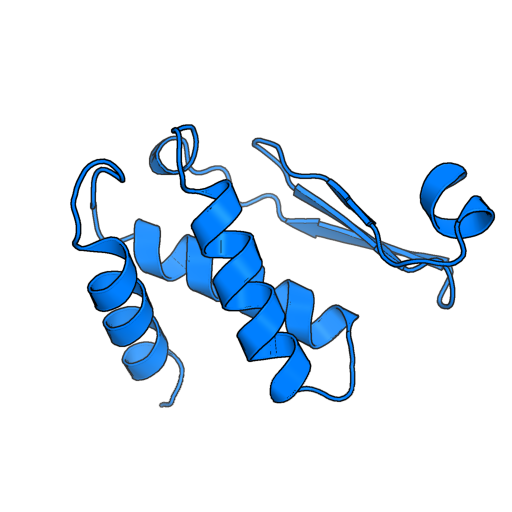9.53 84 SER A CA 1
ATOM 626 C C . SER A 1 84 ? 6.414 -8.231 -16.431 1.00 49.53 84 SER A C 1
ATOM 628 O O . SER A 1 84 ? 6.112 -7.790 -15.321 1.00 49.53 84 SER A O 1
ATOM 630 N N . SER A 1 85 ? 6.331 -9.526 -16.706 1.00 54.94 85 SER A N 1
ATOM 631 C CA . SER A 1 85 ? 6.045 -10.600 -15.752 1.00 54.94 85 SER A CA 1
ATOM 632 C C . SER A 1 85 ? 7.034 -10.690 -14.570 1.00 54.94 85 SER A C 1
ATOM 634 O O . SER A 1 85 ? 7.024 -11.679 -13.847 1.00 54.94 85 SER A O 1
ATOM 636 N N . GLN A 1 86 ? 7.908 -9.694 -14.386 1.00 58.56 86 GLN A N 1
ATOM 637 C CA . GLN A 1 86 ? 9.029 -9.672 -13.447 1.00 58.56 86 GLN A CA 1
ATOM 638 C C . GLN A 1 86 ? 8.697 -8.964 -12.127 1.00 58.56 86 GLN A C 1
ATOM 640 O O . GLN A 1 86 ? 9.500 -9.002 -11.200 1.00 58.56 86 GLN A O 1
ATOM 645 N N . PHE A 1 87 ? 7.519 -8.342 -11.998 1.00 64.19 87 PHE A N 1
ATOM 646 C CA . PHE A 1 87 ? 7.087 -7.705 -10.745 1.00 64.19 87 PHE A CA 1
ATOM 647 C C . PHE A 1 87 ? 7.176 -8.629 -9.514 1.00 64.19 87 PHE A C 1
ATOM 649 O O . PHE A 1 87 ? 7.694 -8.197 -8.484 1.00 64.19 87 PHE A O 1
ATOM 656 N N . PRO A 1 88 ? 6.744 -9.906 -9.588 1.00 69.12 88 PRO A N 1
ATOM 657 C CA . PRO A 1 88 ? 6.919 -10.850 -8.485 1.00 69.12 88 PRO A CA 1
ATOM 658 C C . PRO A 1 88 ? 8.387 -11.081 -8.095 1.00 69.12 88 PRO A C 1
ATOM 660 O O . PRO A 1 88 ? 8.697 -11.188 -6.907 1.00 69.12 88 PRO A O 1
ATOM 663 N N . ASP A 1 89 ? 9.293 -11.128 -9.074 1.00 71.50 89 ASP A N 1
ATOM 664 C CA . ASP A 1 89 ? 10.728 -11.317 -8.837 1.00 71.50 89 ASP A CA 1
ATOM 665 C C . ASP A 1 89 ? 11.372 -10.054 -8.254 1.00 71.50 89 ASP A C 1
ATOM 667 O O . ASP A 1 89 ? 12.194 -10.146 -7.343 1.00 71.50 89 ASP A O 1
ATOM 671 N N . ALA A 1 90 ? 10.930 -8.872 -8.688 1.00 65.12 90 ALA A N 1
ATOM 672 C CA . ALA A 1 90 ? 11.352 -7.587 -8.137 1.00 65.12 90 ALA A CA 1
ATOM 673 C C . ALA A 1 90 ? 10.948 -7.433 -6.662 1.00 65.12 90 ALA A C 1
ATOM 675 O O . ALA A 1 90 ? 11.757 -7.031 -5.826 1.00 65.12 90 ALA A O 1
ATOM 676 N N . ILE A 1 91 ? 9.716 -7.830 -6.321 1.00 67.69 91 ILE A N 1
ATOM 677 C CA . ILE A 1 91 ? 9.233 -7.880 -4.933 1.00 67.69 91 ILE A CA 1
ATOM 678 C C . ILE A 1 91 ? 10.094 -8.839 -4.105 1.00 67.69 91 ILE A C 1
ATOM 680 O O . ILE A 1 91 ? 10.468 -8.518 -2.977 1.00 67.69 91 ILE A O 1
ATOM 684 N N . ARG A 1 92 ? 10.433 -10.013 -4.654 1.00 73.06 92 ARG A N 1
ATOM 685 C CA . ARG A 1 92 ? 11.307 -10.979 -3.975 1.00 73.06 92 ARG A CA 1
ATOM 686 C C . ARG A 1 92 ? 12.704 -10.403 -3.732 1.00 73.06 92 ARG A C 1
ATOM 688 O O . ARG A 1 92 ? 13.234 -10.589 -2.640 1.00 73.06 92 ARG A O 1
ATOM 695 N N . GLY A 1 93 ? 13.273 -9.700 -4.711 1.00 73.56 93 GLY A N 1
ATOM 696 C CA . GLY A 1 93 ? 14.553 -9.002 -4.573 1.00 73.56 93 GLY A CA 1
ATOM 697 C C . GLY A 1 93 ? 14.522 -7.958 -3.456 1.00 73.56 93 GLY A C 1
ATOM 698 O O . GLY A 1 93 ? 15.325 -8.029 -2.530 1.00 73.56 93 GLY A O 1
ATOM 699 N N . ALA 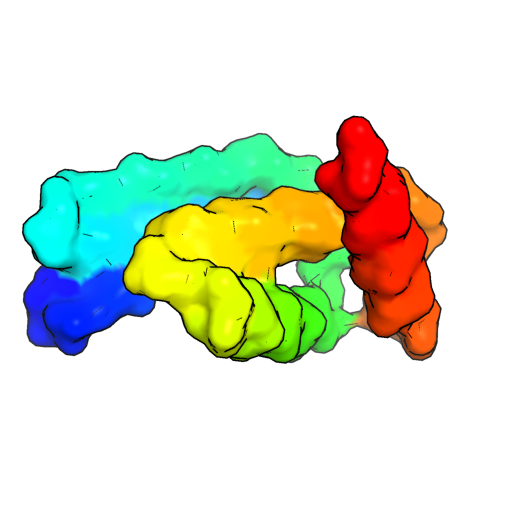A 1 94 ? 13.527 -7.069 -3.472 1.00 70.81 94 ALA A N 1
ATOM 700 C CA . ALA A 1 94 ? 13.374 -6.034 -2.451 1.00 70.81 94 ALA A CA 1
ATOM 701 C C . ALA A 1 94 ? 13.186 -6.614 -1.032 1.00 70.81 94 ALA A C 1
ATOM 703 O O . ALA A 1 94 ? 13.741 -6.088 -0.070 1.00 70.81 94 ALA A O 1
ATOM 704 N N . LEU A 1 95 ? 12.471 -7.737 -0.879 1.00 72.50 95 LEU A N 1
ATOM 705 C CA . LEU A 1 95 ? 12.347 -8.420 0.419 1.00 72.50 95 LEU A CA 1
ATOM 706 C C . LEU A 1 95 ? 13.695 -8.909 0.974 1.00 72.50 95 LEU A C 1
ATOM 708 O O . LEU A 1 95 ? 13.895 -8.872 2.189 1.00 72.50 95 LEU A O 1
ATOM 712 N N . HIS A 1 96 ? 14.612 -9.369 0.116 1.00 72.44 96 HIS A N 1
ATOM 713 C CA . HIS A 1 96 ? 15.951 -9.786 0.543 1.00 72.44 96 HIS A CA 1
ATOM 714 C C . HIS A 1 96 ? 16.806 -8.606 1.018 1.00 72.44 96 HIS A C 1
ATOM 716 O O . HIS A 1 96 ? 17.561 -8.767 1.972 1.00 72.44 96 HIS A O 1
ATOM 722 N N . GLU A 1 97 ? 16.668 -7.433 0.397 1.00 66.12 97 GLU A N 1
ATOM 723 C CA . GLU A 1 97 ? 17.420 -6.227 0.772 1.00 66.12 97 GLU A CA 1
ATOM 724 C C . GLU A 1 97 ? 16.955 -5.623 2.105 1.00 66.12 97 GLU A C 1
ATOM 726 O O . GLU A 1 97 ? 17.767 -5.083 2.848 1.00 66.12 97 GLU A O 1
ATOM 731 N N . VAL A 1 98 ? 15.665 -5.749 2.436 1.00 57.44 98 VAL A N 1
ATOM 732 C CA . VAL A 1 98 ? 15.068 -5.204 3.673 1.00 57.44 98 VAL A CA 1
ATOM 733 C C . VAL A 1 98 ? 15.214 -6.157 4.878 1.00 57.44 98 VAL A C 1
ATOM 735 O O . VAL A 1 98 ? 14.982 -5.754 6.013 1.00 57.44 98 VAL A O 1
ATOM 738 N N . SER A 1 99 ? 15.606 -7.420 4.663 1.00 54.41 99 SER A N 1
ATOM 739 C CA . SER A 1 99 ? 15.744 -8.439 5.726 1.00 54.41 99 SER A CA 1
ATOM 740 C C . SER A 1 99 ? 17.157 -8.541 6.342 1.00 54.41 99 SER A C 1
ATOM 742 O O . SER A 1 99 ? 17.454 -9.543 6.998 1.00 54.41 99 SER A O 1
ATOM 744 N N . LEU A 1 100 ? 18.024 -7.544 6.121 1.00 41.91 100 LEU A N 1
ATOM 745 C CA . LEU A 1 100 ? 19.364 -7.397 6.719 1.00 41.91 100 LEU A CA 1
ATOM 746 C C . LEU A 1 100 ? 19.357 -6.330 7.819 1.00 41.91 100 LEU A C 1
ATOM 748 O O . LEU A 1 100 ? 20.078 -6.539 8.821 1.00 41.91 100 LEU A O 1
#

pLDDT: mean 82.73, std 14.69, range [41.91, 95.69]

Sequence (100 aa):
MDLATRLQCHVLYKSSISIHLDPFRRQAWVYPWINPSLSVAGSGDCLAGILAASLCRNSDVSAAIATAMELLHAATGSLIHPESSQFPDAIRGALHEVSL